Protein AF-A0A2V7HQK5-F1 (afdb_monomer_lite)

pLDDT: mean 89.51, std 10.58, range [41.53, 98.25]

Sequence (140 aa):
MDLPNSCFTYSEAGRALLGTRPVTTPMTPALYTPPPGARKIFVRKKRSRLVLTARRLHLFHSMHDNVHGFDLHYEVDLDSGTIVAADSITSRLPYQGICTEPQRKVAAMIGQPADASLRKRTQTLLGGEAGCAQLYDLTV

Radius of gyration: 16.57 Å; chains: 1; bounding box: 40×28×53 Å

Foldseek 3Di:
DPCPCQFLCSFPVNVVCPPVDDKDFPDDVQLVDADVPHPDSKDKDKDWDWDDDPQKIKIWIWIDMPAWTKIKIWIARNVQQAIADIAMDTPGHRIPPRSVQQRVLRRVSGGPHNDPCSLVVLCCRARDNNHNSVVSVRVD

Secondary structure (DSSP, 8-state):
---TT-BGGGSHHHHHTTTTS--B----GGGGSPPTT-S-S---EEEEEEEEETTEEEEEEEEE-SS-EEEEEEEEETTTTEEEEEEEEEEE-TTBTTTHHHHGGGGGGTT-B-STTHHHHHHHHHHSTTSBHHHHHHH-

Structure (mmCIF, N/CA/C/O backbone):
data_AF-A0A2V7HQK5-F1
#
_entry.id   AF-A0A2V7HQK5-F1
#
loop_
_atom_site.group_PDB
_atom_site.id
_atom_site.type_symbol
_atom_site.label_atom_id
_atom_site.label_alt_id
_atom_site.label_comp_id
_atom_site.label_asym_id
_atom_site.label_entity_id
_atom_site.label_seq_id
_atom_site.pdbx_PDB_ins_code
_atom_site.Cartn_x
_atom_site.Cartn_y
_atom_site.Cartn_z
_atom_site.occupancy
_atom_site.B_iso_or_equiv
_atom_site.auth_seq_id
_atom_site.auth_comp_id
_atom_site.auth_asym_id
_atom_site.auth_atom_id
_atom_site.pdbx_PDB_model_num
ATOM 1 N N . MET A 1 1 ? -6.145 15.009 -6.646 1.00 44.69 1 MET A N 1
ATOM 2 C CA . MET A 1 1 ? -4.780 14.716 -6.166 1.00 44.69 1 MET A CA 1
ATOM 3 C C . MET A 1 1 ? -3.946 14.445 -7.397 1.00 44.69 1 MET A C 1
ATOM 5 O O . MET A 1 1 ? -4.128 13.392 -7.994 1.00 44.69 1 MET A O 1
ATOM 9 N N . ASP A 1 2 ? -3.101 15.391 -7.798 1.00 41.53 2 ASP A N 1
ATOM 10 C CA . ASP A 1 2 ? -1.944 15.039 -8.616 1.00 41.53 2 ASP A CA 1
ATOM 11 C C . ASP A 1 2 ? -1.014 14.226 -7.721 1.00 41.53 2 ASP A C 1
ATOM 13 O O . ASP A 1 2 ? -0.718 14.638 -6.600 1.00 41.53 2 ASP A O 1
ATOM 17 N N . LEU A 1 3 ? -0.621 13.041 -8.173 1.00 43.59 3 LEU A N 1
ATOM 18 C CA . LEU A 1 3 ? 0.391 12.232 -7.505 1.00 43.59 3 LEU A CA 1
ATOM 19 C C . LEU A 1 3 ? 1.706 12.416 -8.281 1.00 43.59 3 LEU A C 1
ATOM 21 O O . LEU A 1 3 ? 2.029 11.562 -9.118 1.00 43.59 3 LEU A O 1
ATOM 25 N N . PRO A 1 4 ? 2.456 13.520 -8.080 1.00 44.72 4 PRO A N 1
ATOM 26 C CA . PRO A 1 4 ? 3.791 13.631 -8.649 1.00 44.72 4 PRO A CA 1
ATOM 27 C C . PRO A 1 4 ? 4.621 12.474 -8.087 1.00 44.72 4 PRO A C 1
ATOM 29 O O . PRO A 1 4 ? 4.651 12.255 -6.880 1.00 44.72 4 PRO A O 1
ATOM 32 N N . ASN A 1 5 ? 5.220 11.673 -8.970 1.00 53.47 5 ASN A N 1
ATOM 33 C CA . ASN A 1 5 ? 5.923 10.437 -8.609 1.00 53.47 5 ASN A CA 1
ATOM 34 C C . ASN A 1 5 ? 5.073 9.464 -7.767 1.00 53.47 5 ASN A C 1
ATOM 36 O O . ASN A 1 5 ? 5.539 8.925 -6.770 1.00 53.47 5 ASN A O 1
ATOM 40 N N . SER A 1 6 ? 3.827 9.211 -8.192 1.00 63.91 6 SER A N 1
ATOM 41 C CA . SER A 1 6 ? 2.875 8.304 -7.520 1.00 63.91 6 SER A CA 1
ATOM 42 C C . SER A 1 6 ? 3.445 6.942 -7.095 1.00 63.91 6 SER A C 1
ATOM 44 O O . SER A 1 6 ? 2.963 6.328 -6.148 1.00 63.91 6 SER A O 1
ATOM 46 N N . CYS A 1 7 ? 4.471 6.439 -7.776 1.00 80.88 7 CYS A N 1
ATOM 47 C CA . CYS A 1 7 ? 5.141 5.200 -7.414 1.00 80.88 7 CYS A CA 1
ATOM 48 C C . CYS A 1 7 ? 6.505 5.486 -6.781 1.00 80.88 7 CYS A C 1
ATOM 50 O O . CYS A 1 7 ? 7.294 6.235 -7.356 1.00 80.88 7 CYS A O 1
ATOM 52 N N . PHE A 1 8 ? 6.820 4.795 -5.678 1.00 89.12 8 PHE A N 1
ATOM 53 C CA . PHE A 1 8 ? 8.130 4.838 -5.019 1.00 89.12 8 PHE A CA 1
ATOM 54 C C . PHE A 1 8 ? 9.303 4.741 -5.998 1.00 89.12 8 PHE A C 1
ATOM 56 O O . PHE A 1 8 ? 10.261 5.488 -5.880 1.00 89.12 8 PHE A O 1
ATOM 63 N N . THR A 1 9 ? 9.227 3.866 -7.005 1.00 88.44 9 THR A N 1
ATOM 64 C CA . THR A 1 9 ? 10.309 3.691 -7.986 1.00 88.44 9 THR A CA 1
ATOM 65 C C . THR A 1 9 ? 10.668 4.979 -8.731 1.00 88.44 9 THR A C 1
ATOM 67 O O . THR A 1 9 ? 11.795 5.125 -9.194 1.00 88.44 9 THR A O 1
ATOM 70 N N . TYR A 1 10 ? 9.730 5.916 -8.857 1.00 86.88 10 TYR A N 1
ATOM 71 C CA . TYR A 1 10 ? 9.947 7.178 -9.556 1.00 86.88 10 TYR A CA 1
ATOM 72 C C . TYR A 1 10 ? 10.448 8.299 -8.644 1.00 86.88 10 TYR A C 1
ATOM 74 O O . TYR A 1 10 ? 10.858 9.330 -9.178 1.00 86.88 10 TYR A O 1
ATOM 82 N N . SER A 1 11 ? 10.455 8.102 -7.319 1.00 87.88 11 SER A N 1
ATOM 83 C CA . SER A 1 11 ? 11.065 9.037 -6.372 1.00 87.88 11 SER A CA 1
ATOM 84 C C . SER A 1 11 ? 12.590 9.017 -6.481 1.00 87.88 11 SER A C 1
ATOM 86 O O . SER A 1 11 ? 13.175 8.085 -7.034 1.00 87.88 11 SER A O 1
ATOM 88 N N . GLU A 1 12 ? 13.249 10.041 -5.942 1.00 88.75 12 GLU A N 1
ATOM 89 C CA . GLU A 1 12 ? 14.713 10.088 -5.879 1.00 88.75 12 GLU A CA 1
ATOM 90 C C . GLU A 1 12 ? 15.277 8.876 -5.127 1.00 88.75 12 GLU A C 1
ATOM 92 O O . GLU A 1 12 ? 16.152 8.184 -5.646 1.00 88.75 12 GLU A O 1
ATOM 97 N N . ALA A 1 13 ? 14.695 8.546 -3.969 1.00 89.69 13 ALA A N 1
ATOM 98 C CA . ALA A 1 13 ? 15.083 7.382 -3.180 1.00 89.69 13 ALA A CA 1
ATOM 99 C C . ALA A 1 13 ? 14.918 6.069 -3.960 1.00 89.69 13 ALA A C 1
ATOM 101 O O . ALA A 1 13 ? 15.820 5.237 -3.948 1.00 89.69 13 ALA A O 1
ATOM 102 N N . GLY A 1 14 ? 13.801 5.882 -4.673 1.00 90.50 14 GLY A N 1
ATOM 103 C CA . GLY A 1 14 ? 13.586 4.689 -5.493 1.00 90.50 14 GLY A CA 1
ATOM 104 C C . GLY A 1 14 ? 14.554 4.601 -6.674 1.00 90.50 14 GLY A C 1
ATOM 105 O O . GLY A 1 14 ? 15.089 3.527 -6.951 1.00 90.50 14 GLY A O 1
ATOM 106 N N . ARG A 1 15 ? 14.831 5.730 -7.339 1.00 89.25 15 ARG A N 1
ATOM 107 C CA . ARG A 1 15 ? 15.793 5.810 -8.449 1.00 89.25 15 ARG A CA 1
ATOM 108 C C . ARG A 1 15 ? 17.222 5.543 -7.998 1.00 89.25 15 ARG A C 1
ATOM 110 O O . ARG A 1 15 ? 17.937 4.857 -8.716 1.00 89.25 15 ARG A O 1
ATOM 117 N N . ALA A 1 16 ? 17.623 6.014 -6.819 1.00 91.19 16 ALA A N 1
ATOM 118 C CA . ALA A 1 16 ? 18.954 5.765 -6.26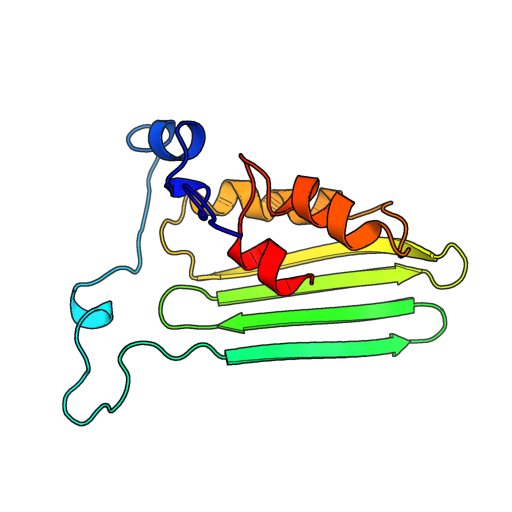2 1.00 91.19 16 ALA A CA 1
ATOM 119 C C . ALA A 1 16 ? 19.232 4.270 -6.016 1.00 91.19 16 ALA A C 1
ATOM 121 O O . ALA A 1 16 ? 20.385 3.855 -5.938 1.00 91.19 16 ALA A O 1
ATOM 122 N N . LEU A 1 17 ? 18.186 3.438 -5.927 1.00 91.50 17 LEU A N 1
ATOM 123 C CA . LEU A 1 17 ? 18.339 1.987 -5.830 1.00 91.50 17 LEU A CA 1
ATOM 124 C C . LEU A 1 17 ? 18.656 1.328 -7.180 1.00 91.50 17 LEU A C 1
ATOM 126 O O . LEU A 1 17 ? 19.155 0.200 -7.193 1.00 91.50 17 LEU A O 1
ATOM 130 N N . LEU A 1 18 ? 18.407 2.001 -8.308 1.00 88.31 18 LEU A N 1
ATOM 131 C CA . LEU A 1 18 ? 18.775 1.487 -9.627 1.00 88.31 18 LEU A CA 1
ATOM 132 C C . LEU A 1 18 ? 20.301 1.367 -9.724 1.00 88.31 18 LEU A C 1
ATOM 134 O O . LEU A 1 18 ? 21.035 2.290 -9.392 1.00 88.31 18 LEU A O 1
ATOM 138 N N . GLY A 1 19 ? 20.781 0.204 -10.164 1.00 85.38 19 GLY A N 1
ATOM 139 C CA . GLY A 1 19 ? 22.215 -0.077 -10.295 1.00 85.38 19 GLY A CA 1
ATOM 140 C C . GLY A 1 19 ? 22.924 -0.498 -9.002 1.00 85.38 19 GLY A C 1
ATOM 141 O O . GLY A 1 19 ? 24.053 -0.968 -9.080 1.00 85.38 19 GLY A O 1
ATOM 142 N N . THR A 1 20 ? 22.276 -0.416 -7.832 1.00 92.81 20 THR A N 1
ATOM 143 C CA . THR A 1 20 ? 22.858 -0.886 -6.551 1.00 92.81 20 THR A CA 1
ATOM 144 C C . THR A 1 20 ? 22.469 -2.322 -6.195 1.00 92.81 20 THR A C 1
ATOM 146 O O . THR A 1 20 ? 23.033 -2.915 -5.278 1.00 92.81 20 THR A O 1
ATOM 149 N N . ARG A 1 21 ? 21.486 -2.891 -6.900 1.00 92.12 21 ARG A N 1
ATOM 150 C CA . ARG A 1 21 ? 20.935 -4.227 -6.649 1.00 92.12 21 ARG A CA 1
ATOM 151 C C . ARG A 1 21 ? 20.302 -4.810 -7.914 1.00 92.12 21 ARG A C 1
ATOM 153 O O . ARG A 1 21 ? 19.939 -4.045 -8.812 1.00 92.12 21 ARG A O 1
ATOM 160 N N . PRO A 1 22 ? 20.095 -6.137 -7.978 1.00 93.00 22 PRO A N 1
ATOM 161 C CA . PRO A 1 22 ? 19.290 -6.739 -9.029 1.00 93.00 22 PRO A CA 1
ATOM 162 C C . PRO A 1 22 ? 17.862 -6.189 -9.012 1.00 93.00 22 PRO A C 1
ATOM 164 O O . PRO A 1 22 ? 17.206 -6.158 -7.968 1.00 93.00 22 PRO A O 1
ATOM 167 N N . VAL A 1 23 ? 17.385 -5.784 -10.186 1.00 92.25 23 VAL A N 1
ATOM 168 C CA . VAL A 1 23 ? 16.003 -5.366 -10.414 1.00 92.25 23 VAL A CA 1
ATOM 169 C C . VAL A 1 23 ? 15.464 -6.189 -11.567 1.00 92.25 23 VAL A C 1
ATOM 171 O O . VAL A 1 23 ? 16.029 -6.166 -12.658 1.00 92.25 23 VAL A O 1
ATOM 174 N N . THR A 1 24 ? 14.379 -6.920 -11.331 1.00 91.12 24 THR A N 1
ATOM 175 C CA . THR A 1 24 ? 13.671 -7.632 -12.398 1.00 91.12 24 THR A CA 1
ATOM 176 C C . THR A 1 24 ? 12.331 -6.969 -12.650 1.00 91.12 24 THR A C 1
ATOM 178 O O . THR A 1 24 ? 11.706 -6.399 -11.753 1.00 91.12 24 THR A O 1
ATOM 181 N N . THR A 1 25 ? 11.902 -7.001 -13.904 1.00 88.81 25 THR A N 1
ATOM 182 C CA . THR A 1 25 ? 10.667 -6.358 -14.326 1.00 88.81 25 THR A CA 1
ATOM 183 C C . THR A 1 25 ? 9.874 -7.311 -15.214 1.00 88.81 25 THR A C 1
ATOM 185 O O . THR A 1 25 ? 10.447 -7.885 -16.141 1.00 88.81 25 THR A O 1
ATOM 188 N N . PRO A 1 26 ? 8.567 -7.509 -14.958 1.00 82.94 26 PRO A N 1
ATOM 189 C CA . PRO A 1 26 ? 7.693 -8.211 -15.890 1.00 82.94 26 PRO A CA 1
ATOM 190 C C . PRO A 1 26 ? 7.318 -7.321 -17.086 1.00 82.94 26 PRO A C 1
ATOM 192 O O . PRO A 1 26 ? 6.571 -7.758 -17.961 1.00 82.94 26 PRO A O 1
ATOM 195 N N . MET A 1 27 ? 7.785 -6.064 -17.113 1.00 83.12 27 MET A N 1
ATOM 196 C CA . MET A 1 27 ? 7.429 -5.097 -18.139 1.00 83.12 27 MET A CA 1
ATOM 197 C C . MET A 1 27 ? 8.011 -5.513 -19.488 1.00 83.12 27 MET A C 1
ATOM 199 O O . MET A 1 27 ? 9.223 -5.545 -19.682 1.00 83.12 27 MET A O 1
ATOM 203 N N . THR A 1 28 ? 7.126 -5.809 -20.435 1.00 84.56 28 THR A N 1
ATOM 204 C CA . THR A 1 28 ? 7.471 -6.135 -21.823 1.00 84.56 28 THR A CA 1
ATOM 205 C C . THR A 1 28 ? 6.723 -5.198 -22.773 1.00 84.56 28 THR A C 1
ATOM 207 O O . THR A 1 28 ? 5.667 -4.680 -22.399 1.00 84.56 28 THR A O 1
ATOM 210 N N . PRO A 1 29 ? 7.197 -4.990 -24.018 1.00 81.12 29 PRO A N 1
ATOM 211 C CA . PRO A 1 29 ? 6.476 -4.181 -25.008 1.00 81.12 29 PRO A CA 1
ATOM 212 C C . PRO A 1 29 ? 5.022 -4.632 -25.232 1.00 81.12 29 PRO A C 1
ATOM 214 O O . PRO A 1 29 ? 4.136 -3.811 -25.475 1.00 81.12 29 PRO A O 1
ATOM 217 N N . ALA A 1 30 ? 4.756 -5.932 -25.073 1.00 79.81 30 ALA A N 1
ATOM 218 C CA . ALA A 1 30 ? 3.419 -6.506 -25.170 1.00 79.81 30 ALA A CA 1
ATOM 219 C C . ALA A 1 30 ? 2.452 -5.990 -24.086 1.00 79.81 30 ALA A C 1
ATOM 221 O O . ALA A 1 30 ? 1.250 -5.979 -24.316 1.00 79.81 30 ALA A O 1
ATOM 222 N N . LEU A 1 31 ? 2.935 -5.502 -22.934 1.00 78.25 31 LEU A N 1
ATOM 223 C CA . LEU A 1 31 ? 2.070 -4.876 -21.920 1.00 78.25 31 LEU A CA 1
ATOM 224 C C . LEU A 1 31 ? 1.516 -3.513 -22.346 1.00 78.25 31 LEU A C 1
ATOM 226 O O . LEU A 1 31 ? 0.555 -3.034 -21.745 1.00 78.25 31 LEU A O 1
ATOM 230 N N . TYR A 1 32 ? 2.116 -2.897 -23.362 1.00 77.12 32 TYR A N 1
ATOM 231 C CA . TYR A 1 32 ? 1.726 -1.592 -23.894 1.00 77.12 32 TYR A CA 1
ATOM 232 C C . TYR A 1 32 ? 1.018 -1.694 -25.247 1.00 77.12 32 TYR A C 1
ATOM 234 O O . TYR A 1 32 ? 0.585 -0.683 -25.793 1.00 77.12 32 TYR A O 1
ATOM 242 N N . THR A 1 33 ? 0.882 -2.910 -25.778 1.00 80.06 33 THR A N 1
ATOM 243 C CA . THR A 1 33 ? 0.271 -3.175 -27.080 1.00 80.06 33 THR A CA 1
ATOM 244 C C . THR A 1 33 ? -0.955 -4.063 -26.877 1.00 80.06 33 THR A C 1
ATOM 246 O O . THR A 1 33 ? -0.844 -5.096 -26.218 1.00 80.06 33 THR A O 1
ATOM 249 N N . PRO A 1 34 ? -2.137 -3.711 -27.410 1.00 74.00 34 PRO A N 1
ATOM 250 C CA . PRO A 1 34 ? -3.301 -4.576 -27.284 1.00 74.00 34 PRO A CA 1
ATOM 251 C C . PRO A 1 34 ? -3.053 -5.876 -28.059 1.00 74.00 34 PRO A C 1
ATOM 253 O O . PRO A 1 34 ? -2.643 -5.812 -29.221 1.00 74.00 34 PRO A O 1
ATOM 256 N N . PRO A 1 35 ? -3.329 -7.054 -27.472 1.00 74.56 35 PRO A N 1
ATOM 257 C CA . PRO A 1 35 ? -3.373 -8.289 -28.243 1.00 74.56 35 PRO A CA 1
ATOM 258 C C . PRO A 1 35 ? -4.374 -8.168 -29.407 1.00 74.56 35 PRO A C 1
ATOM 260 O O . PRO A 1 35 ? -5.383 -7.468 -29.260 1.00 74.56 35 PRO A O 1
ATOM 263 N N . PRO A 1 36 ? -4.161 -8.850 -30.547 1.00 83.88 36 PRO A N 1
ATOM 264 C CA . PRO A 1 36 ? -5.127 -8.852 -31.644 1.00 83.88 36 PRO A CA 1
ATOM 265 C C . PRO A 1 36 ? -6.539 -9.214 -31.157 1.00 83.88 36 PRO A C 1
ATOM 267 O O . PRO A 1 36 ? -6.732 -10.205 -30.458 1.00 83.88 36 PRO A O 1
ATOM 270 N N . GLY A 1 37 ? -7.527 -8.380 -31.490 1.00 84.88 37 GLY A N 1
ATOM 271 C CA . GLY A 1 37 ? -8.921 -8.550 -31.057 1.00 84.88 37 GLY A CA 1
ATOM 272 C C . GLY A 1 37 ? -9.236 -8.067 -29.632 1.00 84.88 37 GLY A C 1
ATOM 273 O O . GLY A 1 37 ? -10.408 -8.031 -29.248 1.00 84.88 37 GLY A O 1
ATOM 274 N N . ALA A 1 38 ? -8.242 -7.644 -28.847 1.00 80.88 38 ALA A N 1
ATOM 275 C CA . ALA A 1 38 ? -8.477 -7.078 -27.525 1.00 80.88 38 ALA A CA 1
ATOM 276 C C . ALA A 1 38 ? -9.058 -5.660 -27.619 1.00 80.88 38 ALA A C 1
ATOM 278 O O . ALA A 1 38 ? -8.542 -4.793 -28.320 1.00 80.88 38 ALA A O 1
ATOM 279 N N . ARG A 1 39 ? -10.113 -5.393 -26.840 1.00 78.44 39 ARG A N 1
ATOM 280 C CA . ARG A 1 39 ? -10.716 -4.050 -26.728 1.00 78.44 39 ARG A CA 1
ATOM 281 C C . ARG A 1 39 ? -10.009 -3.141 -25.717 1.00 78.44 39 ARG A C 1
ATOM 283 O O . ARG A 1 39 ? -10.268 -1.943 -25.703 1.00 78.44 39 ARG A O 1
ATOM 290 N N . LYS A 1 40 ? -9.182 -3.701 -24.824 1.00 76.81 40 LYS A N 1
ATOM 291 C CA . LYS A 1 40 ? -8.482 -2.980 -23.748 1.00 76.81 40 LYS A CA 1
ATOM 292 C C . LYS A 1 40 ? -7.093 -3.579 -23.527 1.00 76.81 40 LYS A C 1
ATOM 294 O O . LYS A 1 40 ? -6.963 -4.797 -23.476 1.00 76.81 40 LYS A O 1
ATOM 299 N N . ILE A 1 41 ? -6.093 -2.714 -23.353 1.00 78.12 41 ILE A N 1
ATOM 300 C CA . ILE A 1 41 ? -4.697 -3.079 -23.031 1.00 78.12 41 ILE A CA 1
ATOM 301 C C . ILE A 1 41 ? -4.539 -3.323 -21.525 1.00 78.12 41 ILE A C 1
ATOM 303 O O . ILE A 1 41 ? -3.796 -4.196 -21.089 1.00 78.12 41 ILE A O 1
ATOM 307 N N . PHE A 1 42 ? -5.278 -2.553 -20.726 1.00 81.62 42 PHE A N 1
ATOM 308 C CA . PHE A 1 42 ? -5.193 -2.545 -19.275 1.00 81.62 42 PHE A CA 1
ATOM 309 C C . PHE A 1 42 ? -6.547 -2.909 -18.668 1.00 81.62 42 PHE A C 1
ATOM 311 O O . PHE A 1 42 ? -7.566 -2.271 -18.949 1.00 81.62 42 PHE A O 1
ATOM 318 N N . VAL A 1 43 ? -6.556 -3.933 -17.819 1.00 84.62 43 VAL A N 1
ATOM 319 C CA . VAL A 1 43 ? -7.722 -4.324 -17.027 1.00 84.62 43 VAL A CA 1
ATOM 320 C C . VAL A 1 43 ? -7.260 -4.504 -15.595 1.00 84.62 43 VAL A C 1
ATOM 322 O O . VAL A 1 43 ? -6.410 -5.344 -15.317 1.00 84.62 43 VAL A O 1
ATOM 325 N N . ARG A 1 44 ? -7.849 -3.723 -14.691 1.00 90.50 44 ARG A N 1
ATOM 326 C CA . ARG A 1 44 ? -7.618 -3.830 -13.256 1.00 90.50 44 ARG A CA 1
ATOM 327 C C . ARG A 1 44 ? -8.847 -4.401 -12.581 1.00 90.50 44 ARG A C 1
ATOM 329 O O . ARG A 1 44 ? -9.942 -3.855 -12.706 1.00 90.50 44 ARG A O 1
ATOM 336 N N . LYS A 1 45 ? -8.649 -5.478 -11.832 1.00 94.62 45 LYS A N 1
ATOM 337 C CA . LYS A 1 45 ? -9.657 -6.064 -10.959 1.00 94.62 45 LYS A CA 1
ATOM 338 C C . LYS A 1 45 ? -9.291 -5.744 -9.521 1.00 94.62 45 LYS A C 1
ATOM 340 O O . LYS A 1 45 ? -8.224 -6.139 -9.061 1.00 94.62 45 LYS A O 1
ATOM 345 N N . LYS A 1 46 ? -10.188 -5.050 -8.824 1.00 96.12 46 LYS A N 1
ATOM 346 C CA . LYS A 1 46 ? -10.120 -4.878 -7.374 1.00 96.12 46 LYS A CA 1
ATOM 347 C C . LYS A 1 46 ? -11.186 -5.733 -6.700 1.00 96.12 46 LYS A C 1
ATOM 349 O O . LYS A 1 46 ? -12.289 -5.870 -7.233 1.00 96.12 46 LYS A O 1
ATOM 354 N N . ARG A 1 47 ? -10.873 -6.296 -5.538 1.00 96.56 47 ARG A N 1
ATOM 355 C CA . ARG A 1 47 ? -11.840 -6.968 -4.668 1.00 96.56 47 ARG A CA 1
ATOM 356 C C . ARG A 1 47 ? -11.613 -6.500 -3.245 1.00 96.56 47 ARG A C 1
ATOM 358 O O . ARG A 1 47 ? -10.484 -6.511 -2.785 1.00 96.56 47 ARG A O 1
ATOM 365 N N . SER A 1 48 ? -12.694 -6.182 -2.556 1.00 96.44 48 SER A N 1
ATOM 366 C CA . SER A 1 48 ? -12.675 -5.930 -1.120 1.00 96.44 48 SER A CA 1
ATOM 367 C C . SER A 1 48 ? -13.620 -6.917 -0.453 1.00 96.44 48 SER A C 1
ATOM 369 O O . SER A 1 48 ? -14.672 -7.253 -1.005 1.00 96.44 48 SER A O 1
ATOM 371 N N . ARG A 1 49 ? -13.238 -7.424 0.713 1.00 97.00 49 ARG A N 1
ATOM 372 C CA . ARG A 1 49 ? -14.063 -8.302 1.533 1.00 97.00 49 ARG A CA 1
ATOM 373 C C . ARG A 1 49 ? -13.849 -7.946 2.991 1.00 97.00 49 ARG A C 1
ATOM 375 O O . ARG A 1 49 ? -12.717 -7.879 3.449 1.00 97.00 49 ARG A O 1
ATOM 382 N N . LEU A 1 50 ? -14.954 -7.782 3.700 1.00 96.88 50 LEU A N 1
ATOM 383 C CA . LEU A 1 50 ? -14.967 -7.664 5.146 1.00 96.88 50 LEU A CA 1
ATOM 384 C C . LEU A 1 50 ? -15.593 -8.937 5.712 1.00 96.88 50 LEU A C 1
ATOM 386 O O . LEU A 1 50 ? -16.600 -9.422 5.188 1.00 96.88 50 LEU A O 1
ATOM 390 N N . VAL A 1 51 ? -14.979 -9.498 6.746 1.00 98.06 51 VAL A N 1
ATOM 391 C CA . VAL A 1 51 ? -15.500 -10.660 7.470 1.00 98.06 51 VAL A CA 1
ATOM 392 C C . VAL A 1 51 ? -15.437 -10.360 8.954 1.00 98.06 51 VAL A C 1
ATOM 394 O O . VAL A 1 51 ? -14.374 -10.060 9.485 1.00 98.06 51 VAL A O 1
ATOM 397 N N . LEU A 1 52 ? -16.583 -10.443 9.619 1.00 97.69 52 LEU A N 1
ATOM 398 C CA . LEU A 1 52 ? -16.657 -10.371 11.069 1.00 97.69 52 LEU A CA 1
ATOM 399 C C . LEU A 1 52 ? -16.531 -11.784 11.642 1.00 97.69 52 LEU A C 1
ATOM 401 O O . LEU A 1 52 ? -17.369 -12.637 11.351 1.00 97.69 52 LEU A O 1
ATOM 405 N N . THR A 1 53 ? -15.518 -12.009 12.476 1.00 96.12 53 THR A N 1
ATOM 406 C CA . THR A 1 53 ? -15.316 -13.267 13.202 1.00 96.12 53 THR A CA 1
ATOM 407 C C . THR A 1 53 ? -15.174 -12.953 14.688 1.00 96.12 53 THR A C 1
ATOM 409 O O . THR A 1 53 ? -14.160 -12.413 15.127 1.00 96.12 53 THR A O 1
ATOM 412 N N . ALA A 1 54 ? -16.197 -13.274 15.483 1.00 94.00 54 ALA A N 1
ATOM 413 C CA . ALA A 1 54 ? -16.268 -12.899 16.899 1.00 94.00 54 ALA A CA 1
ATOM 414 C C . ALA A 1 54 ? -16.023 -11.385 17.116 1.00 94.00 54 ALA A C 1
ATOM 416 O O . ALA A 1 54 ? -16.825 -10.569 16.667 1.00 94.00 54 ALA A O 1
ATOM 417 N N . ARG A 1 55 ? -14.932 -11.005 17.799 1.00 94.44 55 ARG A N 1
ATOM 418 C CA . ARG A 1 55 ? -14.54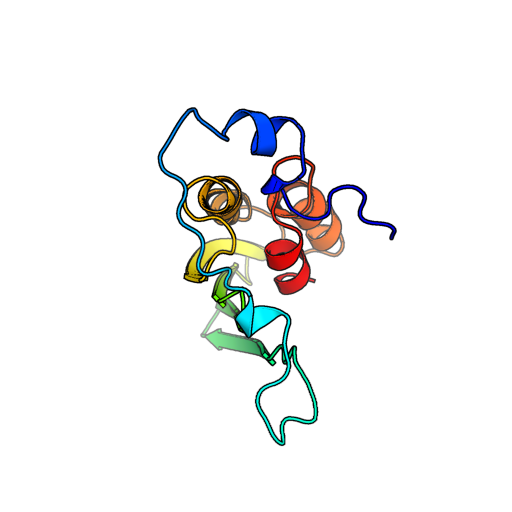2 -9.604 18.072 1.00 94.44 55 ARG A CA 1
ATOM 419 C C . ARG A 1 55 ? -13.465 -9.072 17.114 1.00 94.44 55 ARG A C 1
ATOM 421 O O . ARG A 1 55 ? -12.881 -8.024 17.373 1.00 94.44 55 ARG A O 1
ATOM 428 N N . ARG A 1 56 ? -13.203 -9.772 16.005 1.00 97.56 56 ARG A N 1
ATOM 429 C CA . ARG A 1 56 ? -12.256 -9.355 14.962 1.00 97.56 56 ARG A CA 1
ATOM 430 C C . ARG A 1 56 ? -12.988 -9.021 13.672 1.00 97.56 56 ARG A C 1
ATOM 432 O O . ARG A 1 56 ? -13.791 -9.816 13.180 1.00 97.56 56 ARG A O 1
ATOM 439 N N . LEU A 1 57 ? -12.678 -7.865 13.099 1.00 97.94 57 LEU A N 1
ATOM 440 C CA . LEU A 1 57 ? -13.050 -7.532 11.730 1.00 97.94 57 LEU A CA 1
ATOM 441 C C . LEU A 1 57 ? -11.840 -7.769 10.828 1.00 97.94 57 LEU A C 1
ATOM 443 O O . LEU A 1 57 ? -10.841 -7.067 10.942 1.00 97.94 57 LEU A O 1
ATOM 447 N N . HIS A 1 58 ? -11.942 -8.741 9.930 1.00 97.94 58 HIS A N 1
ATOM 448 C CA . HIS A 1 58 ? -10.927 -9.046 8.928 1.00 97.94 58 HIS A CA 1
ATOM 449 C C . HIS A 1 58 ? -11.229 -8.269 7.650 1.00 97.94 58 HIS A C 1
ATOM 451 O O . HIS A 1 58 ? -12.340 -8.351 7.113 1.00 97.94 58 HIS A O 1
ATOM 457 N N . LEU A 1 59 ? -10.241 -7.535 7.151 1.00 97.25 59 LEU A N 1
ATOM 458 C CA . LEU A 1 59 ? -10.319 -6.752 5.929 1.00 97.25 59 LEU A CA 1
ATOM 459 C C . LEU A 1 59 ? -9.349 -7.344 4.920 1.00 97.25 59 LEU A C 1
ATOM 461 O O . LEU A 1 59 ? -8.145 -7.390 5.145 1.00 97.25 59 LEU A O 1
ATOM 465 N N . PHE A 1 60 ? -9.891 -7.806 3.802 1.00 97.38 60 PHE A N 1
ATOM 466 C CA . PHE A 1 60 ? -9.122 -8.294 2.672 1.00 97.38 60 PHE A CA 1
ATOM 467 C C . PHE A 1 60 ? -9.359 -7.388 1.474 1.00 97.38 60 PHE A C 1
ATOM 469 O O . PHE A 1 60 ? -10.502 -7.173 1.062 1.00 97.38 60 PHE A O 1
ATOM 476 N N . HIS A 1 61 ? -8.276 -6.929 0.869 1.00 97.31 61 HIS A N 1
ATOM 477 C CA . HIS A 1 61 ? -8.286 -6.139 -0.347 1.00 97.31 61 HIS A CA 1
ATOM 478 C C . HIS A 1 61 ? -7.326 -6.763 -1.345 1.00 97.31 61 HIS A C 1
ATOM 480 O O . HIS A 1 61 ? -6.203 -7.103 -0.997 1.00 97.31 61 HIS A O 1
ATOM 486 N N . SER A 1 62 ? -7.734 -6.892 -2.600 1.00 97.19 62 SER A N 1
ATOM 487 C CA . SER A 1 62 ? -6.822 -7.284 -3.663 1.00 97.19 62 SER A CA 1
ATOM 488 C C . SER A 1 62 ? -6.943 -6.398 -4.878 1.00 97.19 62 SER A C 1
ATOM 490 O O . SER A 1 62 ? -8.019 -5.884 -5.193 1.00 97.19 62 SER A O 1
ATOM 492 N N . MET A 1 63 ? -5.822 -6.219 -5.567 1.00 96.06 63 MET A N 1
ATOM 493 C CA . MET A 1 63 ? -5.749 -5.548 -6.853 1.00 96.06 63 MET A CA 1
ATOM 494 C C . MET A 1 63 ? -4.818 -6.310 -7.776 1.00 96.06 63 MET A C 1
ATOM 496 O O . MET A 1 63 ? -3.640 -6.501 -7.488 1.00 96.06 63 MET A O 1
ATOM 500 N N . HIS A 1 64 ? -5.371 -6.725 -8.908 1.00 94.81 64 HIS A N 1
ATOM 501 C CA . HIS A 1 64 ? -4.649 -7.450 -9.937 1.00 94.81 64 HIS A CA 1
ATOM 502 C C . HIS A 1 64 ? -4.884 -6.764 -11.276 1.00 94.81 64 HIS A C 1
ATOM 504 O O . HIS A 1 64 ? -6.028 -6.588 -11.702 1.00 94.81 64 HIS A O 1
ATOM 510 N N . ASP A 1 65 ? -3.801 -6.378 -11.936 1.00 90.81 65 ASP A N 1
ATOM 511 C CA . ASP A 1 65 ? -3.802 -5.928 -13.325 1.00 90.81 65 ASP A CA 1
ATOM 512 C C . ASP A 1 65 ? -2.711 -6.667 -14.114 1.00 90.81 65 ASP A C 1
ATOM 514 O O . ASP A 1 65 ? -2.320 -7.769 -13.744 1.00 90.81 65 ASP A O 1
ATOM 518 N N . ASN A 1 66 ? -2.267 -6.159 -15.254 1.00 86.62 66 ASN A N 1
ATOM 519 C CA . ASN A 1 66 ? -1.213 -6.775 -16.063 1.00 86.62 66 ASN A CA 1
ATOM 520 C C . ASN A 1 66 ? 0.208 -6.546 -15.498 1.00 86.62 66 ASN A C 1
ATOM 522 O O . ASN A 1 66 ? 1.133 -7.245 -15.902 1.00 86.62 66 ASN A O 1
ATOM 526 N N . VAL A 1 67 ? 0.370 -5.633 -14.538 1.00 88.94 67 VAL A N 1
ATOM 527 C CA . VAL A 1 67 ? 1.648 -5.197 -13.952 1.00 88.94 67 VAL A CA 1
ATOM 528 C C . VAL A 1 67 ? 1.721 -5.473 -12.442 1.00 88.94 67 VAL A C 1
ATOM 530 O O . VAL A 1 67 ? 2.781 -5.798 -11.911 1.00 88.94 67 VAL A O 1
ATOM 533 N N . HIS A 1 68 ? 0.591 -5.369 -11.752 1.00 92.50 68 HIS A N 1
ATOM 534 C CA . HIS A 1 68 ? 0.458 -5.435 -10.305 1.00 92.50 68 HIS A CA 1
ATOM 535 C C . HIS A 1 68 ? -0.357 -6.653 -9.882 1.00 92.50 68 HIS A C 1
ATOM 537 O O . HIS A 1 68 ? -1.343 -7.028 -10.524 1.00 92.50 68 HIS A O 1
ATOM 543 N N . GLY A 1 69 ? 0.038 -7.247 -8.764 1.00 94.69 69 GLY A N 1
ATOM 544 C CA . GLY A 1 69 ? -0.714 -8.293 -8.089 1.00 94.69 69 GLY A CA 1
ATOM 545 C C . GLY A 1 69 ? -0.515 -8.147 -6.594 1.00 94.69 69 GLY A C 1
ATOM 546 O O . GLY A 1 69 ? 0.520 -8.559 -6.074 1.00 94.69 69 GLY A O 1
ATOM 547 N N . PHE A 1 70 ? -1.490 -7.538 -5.934 1.00 95.44 70 PHE A N 1
ATOM 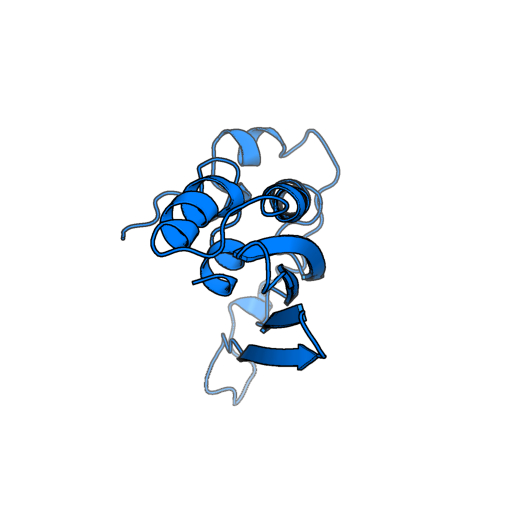548 C CA . PHE A 1 70 ? -1.472 -7.228 -4.513 1.00 95.44 70 PHE A CA 1
ATOM 549 C C . PHE A 1 70 ? -2.641 -7.908 -3.826 1.00 95.44 70 PHE A C 1
ATOM 551 O O . PHE A 1 70 ? -3.781 -7.741 -4.261 1.00 95.44 70 PHE A O 1
ATOM 558 N N . ASP A 1 71 ? -2.349 -8.581 -2.726 1.00 96.56 71 ASP A N 1
ATOM 559 C CA . ASP A 1 71 ? -3.319 -8.993 -1.728 1.00 96.56 71 ASP A CA 1
ATOM 560 C C . ASP A 1 71 ? -2.893 -8.353 -0.402 1.00 96.56 71 ASP A C 1
ATOM 562 O O . ASP A 1 71 ? -1.741 -8.469 0.009 1.00 96.56 71 ASP A O 1
ATOM 566 N N . LEU A 1 72 ? -3.800 -7.628 0.233 1.00 96.50 72 LEU A N 1
ATOM 567 C CA . LEU A 1 72 ? -3.603 -6.917 1.486 1.00 96.50 72 LEU A CA 1
ATOM 568 C C . LEU A 1 72 ? -4.623 -7.441 2.485 1.00 96.50 72 LEU A C 1
ATOM 570 O O . LEU A 1 72 ? -5.824 -7.463 2.203 1.00 96.50 72 LEU A O 1
ATOM 574 N N . HIS A 1 73 ? -4.139 -7.824 3.656 1.00 96.88 73 HIS A N 1
ATOM 575 C CA . HIS A 1 73 ? -4.968 -8.259 4.758 1.00 96.88 73 HIS A CA 1
ATOM 576 C C . HIS A 1 73 ? -4.637 -7.441 6.001 1.00 96.88 73 HIS A C 1
ATOM 578 O O . HIS A 1 73 ? -3.472 -7.190 6.299 1.00 96.88 73 HIS A O 1
ATOM 584 N N . TYR A 1 74 ? -5.660 -6.988 6.718 1.00 97.12 74 TYR A N 1
ATOM 585 C CA . TYR A 1 74 ? -5.483 -6.424 8.048 1.00 97.12 74 TYR A CA 1
ATOM 586 C C . TYR A 1 74 ? -6.707 -6.682 8.917 1.00 97.12 74 TYR A C 1
ATOM 588 O O . TYR A 1 74 ? -7.825 -6.844 8.429 1.00 97.12 74 TYR A O 1
ATOM 596 N N . GLU A 1 75 ? -6.481 -6.733 10.222 1.00 98.00 75 GLU A N 1
ATOM 597 C CA . GLU A 1 75 ? -7.496 -7.074 11.211 1.00 98.00 75 GLU A CA 1
ATOM 598 C C . GLU A 1 75 ? -7.684 -5.931 12.192 1.00 98.00 75 GLU A C 1
ATOM 600 O O . GLU A 1 75 ? -6.706 -5.391 12.710 1.00 98.00 75 GLU A O 1
ATOM 605 N N . VAL A 1 76 ? -8.940 -5.600 12.481 1.00 98.12 76 VAL A N 1
ATOM 606 C CA . VAL A 1 76 ? -9.314 -4.645 13.522 1.00 98.12 76 VAL A CA 1
ATOM 607 C C . VAL A 1 76 ? -9.871 -5.402 14.718 1.00 98.12 76 VAL A C 1
ATOM 609 O O . VAL A 1 76 ? -10.815 -6.188 14.599 1.00 98.12 76 VAL A O 1
ATOM 612 N N . ASP A 1 77 ? -9.294 -5.133 15.880 1.00 98.00 77 ASP A N 1
ATOM 613 C CA . ASP A 1 77 ? -9.880 -5.472 17.161 1.00 98.00 77 ASP A CA 1
ATOM 614 C C . ASP A 1 77 ? -11.067 -4.561 17.454 1.00 98.00 77 ASP A C 1
ATOM 616 O O . ASP A 1 77 ? -10.907 -3.344 17.523 1.00 98.00 77 ASP A O 1
ATOM 620 N N . LEU A 1 78 ? -12.255 -5.129 17.642 1.00 97.12 78 LEU A N 1
ATOM 621 C CA . LEU A 1 78 ? -13.455 -4.321 17.854 1.00 97.12 78 LEU A CA 1
ATOM 622 C C . LEU A 1 78 ? -13.594 -3.788 19.282 1.00 97.12 78 LEU A C 1
ATOM 624 O O . LEU A 1 78 ? -14.351 -2.844 19.486 1.00 97.12 78 LEU A O 1
ATOM 628 N N . ASP A 1 79 ? -12.878 -4.362 20.250 1.00 96.62 79 ASP A N 1
ATOM 629 C CA . ASP A 1 79 ? -12.902 -3.892 21.637 1.00 96.62 79 ASP A CA 1
ATOM 630 C C . ASP A 1 79 ? -12.066 -2.618 21.810 1.00 96.62 79 ASP A C 1
ATOM 632 O O . ASP A 1 79 ? -12.533 -1.629 22.371 1.00 96.62 79 ASP A O 1
ATOM 636 N N . SER A 1 80 ? -10.840 -2.617 21.285 1.00 97.12 80 SER A N 1
ATOM 637 C CA . SER A 1 80 ? -9.933 -1.463 21.326 1.00 97.12 80 SER A CA 1
ATOM 638 C C . SER A 1 80 ? -10.065 -0.526 20.125 1.00 97.12 80 SER A C 1
ATOM 640 O O . SER A 1 80 ? -9.548 0.590 20.160 1.00 97.12 80 SER A O 1
ATOM 642 N N . GLY A 1 81 ? -10.723 -0.964 19.048 1.00 97.38 81 GLY A N 1
ATOM 643 C CA . GLY A 1 81 ? -10.809 -0.213 17.797 1.00 97.38 81 GLY A CA 1
ATOM 644 C C . GLY A 1 81 ? -9.447 -0.028 17.129 1.00 97.38 81 GLY A C 1
ATOM 645 O O . GLY A 1 81 ? -9.199 1.023 16.542 1.00 97.38 81 GLY A O 1
ATOM 646 N N . THR A 1 82 ? -8.538 -0.999 17.243 1.00 98.25 82 THR A N 1
ATOM 647 C CA . THR A 1 82 ? -7.155 -0.889 16.745 1.00 98.25 82 THR A CA 1
ATOM 648 C C . THR A 1 82 ? -6.831 -1.969 15.725 1.00 98.25 82 THR A C 1
ATOM 650 O O . THR A 1 82 ? -7.370 -3.073 15.774 1.00 98.25 82 THR A O 1
ATOM 653 N N . ILE A 1 83 ? -5.940 -1.660 14.784 1.00 98.19 83 ILE A N 1
ATOM 654 C CA . ILE A 1 83 ? -5.410 -2.659 13.857 1.00 98.19 83 ILE A CA 1
ATOM 655 C C . ILE A 1 83 ? -4.418 -3.549 14.609 1.00 98.19 83 ILE A C 1
ATOM 657 O O . ILE A 1 83 ? -3.434 -3.053 15.152 1.00 98.19 83 ILE A O 1
ATOM 661 N N . VAL A 1 84 ? -4.644 -4.860 14.621 1.00 98.12 84 VAL A N 1
ATOM 662 C CA . VAL A 1 84 ? -3.825 -5.826 15.383 1.00 98.12 84 VAL A CA 1
ATOM 663 C C . VAL A 1 84 ? -2.969 -6.734 14.511 1.00 98.12 84 VAL A C 1
ATOM 665 O O . VAL A 1 84 ? -1.981 -7.287 14.984 1.00 98.12 84 VAL A O 1
ATOM 668 N N . ALA A 1 85 ? -3.318 -6.857 13.235 1.00 97.88 85 ALA A N 1
ATOM 669 C CA . ALA A 1 85 ? -2.542 -7.576 12.240 1.00 97.88 85 ALA A CA 1
ATOM 670 C C . ALA A 1 85 ? -2.635 -6.827 10.914 1.00 97.88 85 ALA A C 1
ATOM 672 O O . ALA A 1 85 ? -3.677 -6.252 10.601 1.00 97.88 85 ALA A O 1
ATOM 673 N N . ALA A 1 86 ? -1.544 -6.815 10.156 1.00 97.44 86 ALA A N 1
ATOM 674 C CA . ALA A 1 86 ? -1.508 -6.272 8.809 1.00 97.44 86 ALA A CA 1
ATOM 675 C C . ALA A 1 86 ? -0.377 -6.940 8.024 1.00 97.44 86 ALA A C 1
ATOM 677 O O . ALA A 1 86 ? 0.782 -6.909 8.445 1.00 97.44 86 ALA A O 1
ATOM 678 N N . ASP A 1 87 ? -0.704 -7.513 6.875 1.00 95.62 87 ASP A N 1
ATOM 679 C CA . ASP A 1 87 ? 0.234 -8.188 5.991 1.00 95.62 87 ASP A CA 1
ATOM 680 C C . ASP A 1 87 ? -0.151 -7.986 4.523 1.00 95.62 87 ASP A C 1
ATOM 682 O O . ASP A 1 87 ? -1.278 -7.622 4.188 1.00 95.62 87 ASP A O 1
ATOM 686 N N . SER A 1 88 ? 0.814 -8.176 3.627 1.00 94.38 88 SER A N 1
ATOM 687 C CA . SER A 1 88 ? 0.532 -8.172 2.196 1.00 94.38 88 SER A CA 1
ATOM 688 C C . SER A 1 88 ? 1.321 -9.243 1.471 1.00 94.38 88 SER A C 1
ATOM 690 O O . SER A 1 88 ? 2.481 -9.520 1.788 1.00 94.38 88 SER A O 1
ATOM 692 N N . ILE A 1 89 ? 0.691 -9.802 0.447 1.00 94.25 89 ILE A N 1
ATOM 693 C CA . ILE A 1 89 ? 1.308 -10.695 -0.518 1.00 94.25 89 ILE A CA 1
ATOM 694 C C . ILE A 1 89 ? 1.369 -9.951 -1.845 1.00 94.25 89 ILE A C 1
ATOM 696 O O . ILE A 1 89 ? 0.373 -9.429 -2.349 1.00 94.25 89 ILE A O 1
ATOM 700 N N . THR A 1 90 ? 2.564 -9.909 -2.426 1.00 93.38 90 THR A N 1
ATOM 701 C CA . THR A 1 90 ? 2.794 -9.265 -3.721 1.00 93.38 90 THR A CA 1
ATOM 702 C C . THR A 1 90 ? 3.214 -10.315 -4.737 1.00 93.38 90 THR A C 1
ATOM 704 O O . THR A 1 90 ? 4.345 -10.788 -4.742 1.00 93.38 90 THR A O 1
ATOM 707 N N . SER A 1 91 ? 2.268 -10.730 -5.578 1.00 91.88 91 SER A N 1
ATOM 708 C CA . SER A 1 91 ? 2.507 -11.729 -6.626 1.00 91.88 91 SER A CA 1
ATOM 709 C C . SER A 1 91 ? 3.147 -11.119 -7.872 1.00 91.88 91 SER A C 1
ATOM 711 O O . SER A 1 91 ? 3.850 -11.816 -8.600 1.00 91.88 91 SER A O 1
ATOM 713 N N . ARG A 1 92 ? 2.922 -9.820 -8.125 1.00 92.12 92 ARG A N 1
ATOM 714 C CA . ARG A 1 92 ? 3.551 -9.071 -9.222 1.00 92.12 92 ARG A CA 1
ATOM 715 C C . ARG A 1 92 ? 3.867 -7.639 -8.815 1.00 92.12 92 ARG A C 1
ATOM 717 O O . ARG A 1 92 ? 3.005 -6.927 -8.298 1.00 92.12 92 ARG A O 1
ATOM 724 N N . LEU A 1 93 ? 5.095 -7.228 -9.116 1.00 93.12 93 LEU A N 1
ATOM 725 C CA . LEU A 1 93 ? 5.599 -5.869 -8.958 1.00 93.12 93 LEU A CA 1
ATOM 726 C C . LEU A 1 93 ? 6.214 -5.398 -10.286 1.00 93.12 93 LEU A C 1
ATOM 728 O O . LEU A 1 93 ? 6.953 -6.170 -10.899 1.00 93.12 93 LEU A O 1
ATOM 732 N N . PRO A 1 94 ? 5.993 -4.138 -10.713 1.00 91.12 94 PRO A N 1
ATOM 733 C CA . PRO A 1 94 ? 6.617 -3.616 -11.928 1.00 91.12 94 PRO A CA 1
ATOM 734 C C . PRO A 1 94 ? 8.152 -3.616 -11.877 1.00 91.12 94 PRO A C 1
ATOM 736 O O . PRO A 1 94 ? 8.790 -3.823 -12.905 1.00 91.12 94 PRO A O 1
ATOM 739 N N . TYR A 1 95 ? 8.749 -3.407 -10.700 1.00 92.56 95 TYR A N 1
ATOM 740 C CA . TYR A 1 95 ? 10.203 -3.410 -10.502 1.00 92.56 95 TYR A CA 1
ATOM 741 C C . TYR A 1 95 ? 10.556 -4.161 -9.212 1.00 92.56 95 TYR A C 1
ATOM 743 O O . TYR A 1 95 ? 10.715 -3.563 -8.142 1.00 92.56 95 TYR A O 1
ATOM 751 N N . GLN A 1 96 ? 10.644 -5.488 -9.290 1.00 92.31 96 GLN A N 1
ATOM 752 C CA . GLN A 1 96 ? 11.048 -6.335 -8.167 1.00 92.31 96 GLN A CA 1
ATOM 753 C C . GLN A 1 96 ? 12.436 -5.910 -7.662 1.00 92.31 96 GLN A C 1
ATOM 755 O O . GLN A 1 96 ? 13.325 -5.636 -8.462 1.00 92.31 96 GLN A O 1
ATOM 760 N N . GLY A 1 97 ? 12.625 -5.836 -6.342 1.00 91.56 97 GLY A N 1
ATOM 761 C CA . GLY A 1 97 ? 13.870 -5.357 -5.723 1.00 91.56 97 GLY A CA 1
ATOM 762 C C . GLY A 1 97 ? 13.862 -3.864 -5.368 1.00 91.56 97 GLY A C 1
ATOM 763 O O . GLY A 1 97 ? 14.541 -3.473 -4.419 1.00 91.56 97 GLY A O 1
ATOM 764 N N . ILE A 1 98 ? 13.036 -3.054 -6.048 1.00 93.62 98 ILE A N 1
ATOM 765 C CA . ILE A 1 98 ? 12.758 -1.651 -5.679 1.00 93.62 98 ILE A CA 1
ATOM 766 C C . ILE A 1 98 ? 11.355 -1.533 -5.089 1.00 93.62 98 ILE A C 1
ATOM 768 O O . ILE A 1 98 ? 11.187 -1.094 -3.956 1.00 93.62 98 ILE A O 1
ATOM 772 N N . CYS A 1 99 ? 10.331 -1.981 -5.822 1.00 92.50 99 CYS A N 1
ATOM 773 C CA . CYS A 1 99 ? 8.940 -1.927 -5.368 1.00 92.50 99 CYS A CA 1
ATOM 774 C C . CYS A 1 99 ? 8.672 -2.809 -4.138 1.00 92.50 99 CYS A C 1
ATOM 776 O O . CYS A 1 99 ? 7.604 -2.685 -3.543 1.00 92.50 99 CYS A O 1
ATOM 778 N N . THR A 1 100 ? 9.609 -3.687 -3.764 1.00 90.81 100 THR A N 1
ATOM 779 C CA . THR A 1 100 ? 9.550 -4.525 -2.559 1.00 90.81 100 THR A CA 1
ATOM 780 C C . THR A 1 100 ? 9.731 -3.706 -1.276 1.00 90.81 100 THR A C 1
ATOM 782 O O . THR A 1 100 ? 9.153 -4.060 -0.252 1.00 90.81 100 THR A O 1
ATOM 785 N N . GLU A 1 101 ? 10.490 -2.605 -1.325 1.00 91.50 101 GLU A N 1
ATOM 786 C CA . GLU A 1 101 ? 10.750 -1.733 -0.169 1.00 91.50 101 GLU A CA 1
ATOM 787 C C . GLU A 1 101 ? 9.461 -1.197 0.474 1.00 91.50 101 GLU A C 1
ATOM 789 O O . GLU A 1 101 ? 9.230 -1.456 1.659 1.00 9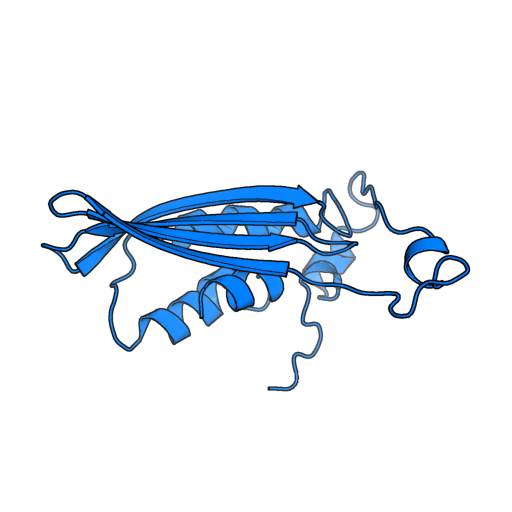1.50 101 GLU A O 1
ATOM 794 N N . PRO A 1 102 ? 8.554 -0.528 -0.269 1.00 91.81 102 PRO A N 1
ATOM 795 C CA . PRO A 1 102 ? 7.339 0.013 0.330 1.00 91.81 102 PRO A CA 1
ATOM 796 C C . PRO A 1 102 ? 6.359 -1.064 0.823 1.00 91.81 102 PRO A C 1
ATOM 798 O O . PRO A 1 102 ? 5.541 -0.758 1.684 1.00 91.81 102 PRO A O 1
ATOM 801 N N . GLN A 1 103 ? 6.435 -2.316 0.350 1.00 91.12 103 GLN A N 1
ATOM 802 C CA . GLN A 1 103 ? 5.519 -3.381 0.804 1.00 91.12 103 GLN A CA 1
ATOM 803 C C . GLN A 1 103 ? 5.740 -3.745 2.274 1.00 91.12 103 GLN A C 1
ATOM 805 O O . GLN A 1 103 ? 4.796 -4.064 2.992 1.00 91.12 103 GLN A O 1
ATOM 810 N N . ARG A 1 104 ? 6.982 -3.628 2.763 1.00 89.88 104 ARG A N 1
ATOM 811 C CA . ARG A 1 104 ? 7.320 -3.914 4.168 1.00 89.88 104 ARG A CA 1
ATOM 812 C C . ARG A 1 104 ? 6.619 -2.970 5.146 1.00 89.88 104 ARG A C 1
ATOM 814 O O . ARG A 1 104 ? 6.486 -3.292 6.322 1.00 89.88 104 ARG A O 1
ATOM 821 N N . LYS A 1 105 ? 6.147 -1.816 4.666 1.00 92.56 105 LYS A N 1
ATOM 822 C CA . LYS A 1 105 ? 5.490 -0.800 5.491 1.00 92.56 105 LYS A CA 1
ATOM 823 C C . LYS A 1 105 ? 4.068 -1.153 5.901 1.00 92.56 105 LYS A C 1
ATOM 825 O O . LYS A 1 105 ? 3.549 -0.490 6.790 1.00 92.56 105 LYS A O 1
ATOM 830 N N . VAL A 1 106 ? 3.454 -2.192 5.330 1.00 94.69 106 VAL A N 1
ATOM 831 C CA . VAL A 1 106 ? 2.117 -2.651 5.754 1.00 94.69 106 VAL A CA 1
ATOM 832 C C . VAL A 1 106 ? 2.076 -2.938 7.255 1.00 94.69 106 VAL A C 1
ATOM 834 O O . VAL A 1 106 ? 1.135 -2.526 7.926 1.00 94.69 106 VAL A O 1
ATOM 837 N N . ALA A 1 107 ? 3.143 -3.520 7.809 1.00 95.69 107 ALA A N 1
ATOM 838 C CA . ALA A 1 107 ? 3.250 -3.789 9.242 1.00 95.69 107 ALA A CA 1
ATOM 839 C C . ALA A 1 107 ? 3.147 -2.519 10.114 1.00 95.69 107 ALA A C 1
ATOM 841 O O . ALA A 1 107 ? 2.732 -2.600 11.265 1.00 95.69 107 ALA A O 1
ATOM 842 N N . ALA A 1 108 ? 3.454 -1.333 9.574 1.00 95.25 108 ALA A N 1
ATOM 843 C CA . ALA A 1 108 ? 3.316 -0.065 10.293 1.00 95.25 108 ALA A CA 1
ATOM 844 C C . ALA A 1 108 ? 1.849 0.351 10.528 1.00 95.25 108 ALA A C 1
ATOM 846 O O . ALA A 1 108 ? 1.591 1.282 11.292 1.00 95.25 108 ALA A O 1
ATOM 847 N N . MET A 1 109 ? 0.884 -0.323 9.889 1.00 96.19 109 MET A N 1
ATOM 848 C CA . MET A 1 109 ? -0.539 -0.167 10.205 1.00 96.19 109 MET A CA 1
ATOM 849 C C . MET A 1 109 ? -0.911 -0.789 11.554 1.00 96.19 109 MET A C 1
ATOM 851 O O . MET A 1 109 ? -1.916 -0.391 12.134 1.00 96.19 109 MET A O 1
ATOM 855 N N . ILE A 1 110 ? -0.128 -1.741 12.068 1.00 98.00 110 ILE A N 1
ATOM 856 C CA . ILE A 1 110 ? -0.397 -2.375 13.362 1.00 98.00 110 ILE A CA 1
ATOM 857 C C . ILE A 1 110 ? -0.297 -1.320 14.472 1.00 98.00 110 ILE A C 1
ATOM 859 O O . ILE A 1 110 ? 0.614 -0.494 14.497 1.00 98.00 110 ILE A O 1
ATOM 863 N N . GLY A 1 111 ? -1.275 -1.327 15.375 1.00 98.00 111 GLY A N 1
ATOM 864 C CA . GLY A 1 111 ? -1.440 -0.349 16.448 1.00 98.00 111 GLY A CA 1
ATOM 865 C C . GLY A 1 111 ? -2.142 0.943 16.024 1.00 98.00 111 GLY A C 1
ATOM 866 O O . GLY A 1 111 ? -2.451 1.767 16.883 1.00 98.00 111 GLY A O 1
ATOM 867 N N . GLN A 1 112 ? -2.433 1.145 14.734 1.00 97.81 112 GLN A N 1
ATOM 868 C CA . GLN A 1 112 ? -3.183 2.323 14.303 1.00 97.81 112 GLN A CA 1
ATOM 869 C C . GLN A 1 112 ? -4.655 2.210 14.734 1.00 97.81 112 GLN A C 1
ATOM 871 O O . GLN A 1 112 ? -5.279 1.170 14.500 1.00 97.81 112 GLN A O 1
ATOM 876 N N . PRO A 1 113 ? -5.250 3.275 15.301 1.00 97.75 113 PRO A N 1
ATOM 877 C CA . PRO A 1 113 ? -6.685 3.309 15.562 1.00 97.75 113 PRO A CA 1
ATOM 878 C C . PRO A 1 113 ? -7.493 3.220 14.260 1.00 97.75 113 PRO A C 1
ATOM 880 O O . PRO A 1 113 ? -7.135 3.837 13.253 1.00 97.75 113 PRO A O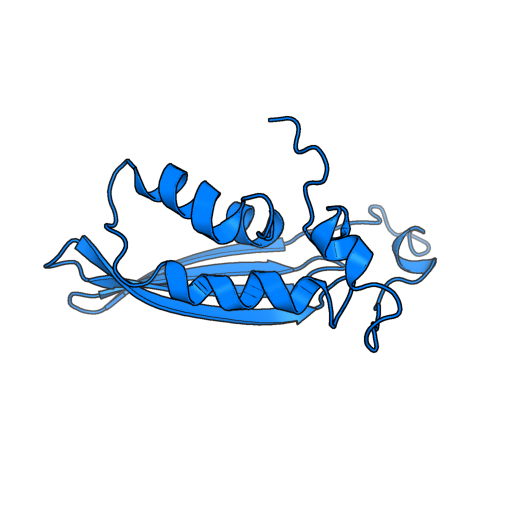 1
ATOM 883 N N . ALA A 1 114 ? -8.609 2.500 14.278 1.00 95.75 114 ALA A N 1
ATOM 884 C CA . ALA A 1 114 ? -9.573 2.415 13.187 1.00 95.75 114 ALA A CA 1
ATOM 885 C C . ALA A 1 114 ? -10.643 3.515 13.322 1.00 95.75 114 ALA A C 1
ATOM 887 O O . ALA A 1 114 ? -11.824 3.247 13.522 1.00 95.75 114 ALA A O 1
ATOM 888 N N . ASP A 1 115 ? -10.203 4.773 13.245 1.00 95.62 115 ASP A N 1
ATOM 889 C CA . ASP A 1 115 ? -11.040 5.968 13.410 1.00 95.62 115 ASP A CA 1
ATOM 890 C C . ASP A 1 115 ? -11.127 6.806 12.116 1.00 95.62 115 ASP A C 1
ATOM 892 O O . ASP A 1 115 ? -10.545 6.474 11.080 1.00 95.62 115 ASP A O 1
ATOM 896 N N . ALA A 1 116 ? -11.820 7.947 12.180 1.00 94.75 116 ALA A N 1
ATOM 897 C CA . ALA A 1 116 ? -11.977 8.870 11.051 1.00 94.75 116 ALA A CA 1
ATOM 898 C C . ALA A 1 116 ? -10.647 9.415 10.482 1.00 94.75 116 ALA A C 1
ATOM 900 O O . ALA A 1 116 ? -10.594 9.870 9.339 1.00 94.75 116 ALA A O 1
ATOM 901 N N . SER A 1 117 ? -9.562 9.368 11.256 1.00 95.56 117 SER A N 1
ATOM 902 C CA . SER A 1 117 ? -8.224 9.804 10.852 1.00 95.56 117 SER A CA 1
ATOM 903 C C . SER A 1 117 ? -7.359 8.671 10.288 1.00 95.56 117 SER A C 1
ATOM 905 O O . SER A 1 117 ? -6.255 8.953 9.808 1.00 95.56 117 SER A O 1
ATOM 907 N N . LEU A 1 118 ? -7.840 7.418 10.274 1.00 94.00 118 LEU A N 1
ATOM 908 C CA . LEU A 1 118 ? -7.096 6.268 9.746 1.00 94.00 118 LEU A CA 1
ATOM 909 C C . LEU A 1 118 ? -6.606 6.534 8.324 1.00 94.00 118 LEU A C 1
ATOM 911 O O . LEU A 1 118 ? -5.420 6.386 8.058 1.00 94.00 118 LEU A O 1
ATOM 915 N N . ARG A 1 119 ? -7.473 7.041 7.440 1.00 92.38 119 ARG A N 1
ATOM 916 C CA . ARG A 1 119 ? -7.114 7.368 6.051 1.00 92.38 119 ARG A CA 1
ATOM 917 C C . ARG A 1 119 ? -5.876 8.264 5.952 1.00 92.38 119 ARG A C 1
ATOM 919 O O . ARG A 1 119 ? -4.990 7.999 5.144 1.00 92.38 119 ARG A O 1
ATOM 926 N N . LYS A 1 120 ? -5.803 9.312 6.777 1.00 92.25 120 LYS A N 1
ATOM 927 C CA . LYS A 1 120 ? -4.672 10.251 6.790 1.00 92.25 120 LYS A CA 1
ATOM 928 C C . LYS A 1 120 ? -3.396 9.569 7.285 1.00 92.25 120 LYS A C 1
ATOM 930 O O . LYS A 1 120 ? -2.334 9.776 6.707 1.00 92.25 120 LYS A O 1
ATOM 935 N N . ARG A 1 121 ? -3.493 8.734 8.325 1.00 94.06 121 ARG A N 1
ATOM 936 C CA . ARG A 1 121 ? -2.345 7.967 8.834 1.00 94.06 121 ARG A CA 1
ATOM 937 C C . ARG A 1 121 ? -1.862 6.955 7.798 1.00 94.06 121 ARG A C 1
ATOM 939 O O . ARG A 1 121 ? -0.672 6.922 7.504 1.00 94.06 121 ARG A O 1
ATOM 946 N N . THR A 1 122 ? -2.769 6.222 7.158 1.00 92.50 122 THR A N 1
ATOM 947 C CA . THR A 1 122 ? -2.430 5.273 6.092 1.00 92.50 122 THR A CA 1
ATOM 948 C C . THR A 1 122 ? -1.817 5.966 4.878 1.00 92.50 122 THR A C 1
ATOM 950 O O . THR A 1 122 ? -0.875 5.436 4.294 1.00 92.50 122 THR A O 1
ATOM 953 N N . GLN A 1 123 ? -2.263 7.179 4.534 1.00 91.25 123 GLN A N 1
ATOM 954 C CA . GLN A 1 123 ? -1.609 7.982 3.503 1.00 91.25 123 GLN A CA 1
ATOM 955 C C . GLN A 1 123 ? -0.139 8.234 3.849 1.00 91.25 123 GLN A C 1
ATOM 957 O O . GLN A 1 123 ? 0.715 8.014 3.002 1.00 91.25 123 GLN A O 1
ATOM 962 N N . THR A 1 124 ? 0.183 8.639 5.077 1.00 90.69 124 THR A N 1
ATOM 963 C CA . THR A 1 124 ? 1.581 8.842 5.489 1.00 90.69 124 THR A CA 1
ATOM 964 C C . THR A 1 124 ? 2.373 7.534 5.497 1.00 90.69 124 THR A C 1
ATOM 966 O O . THR A 1 124 ? 3.491 7.485 4.985 1.00 90.69 124 THR A O 1
ATOM 969 N N . LEU A 1 125 ? 1.797 6.467 6.056 1.00 92.31 125 LEU A N 1
ATOM 970 C CA . LEU A 1 125 ? 2.481 5.186 6.245 1.00 92.31 125 LEU A CA 1
ATOM 971 C C . LEU A 1 125 ? 2.741 4.460 4.921 1.00 92.31 125 LEU A C 1
ATOM 973 O O . LEU A 1 125 ? 3.846 3.970 4.693 1.00 92.31 125 LEU A O 1
ATOM 977 N N . LEU A 1 126 ? 1.732 4.401 4.050 1.00 91.62 126 LEU A N 1
ATOM 978 C CA . LEU A 1 126 ? 1.747 3.579 2.840 1.00 91.62 126 LEU A CA 1
ATOM 979 C C . LEU A 1 126 ? 1.759 4.383 1.549 1.00 91.62 126 LEU A C 1
ATOM 981 O O . LEU A 1 126 ? 2.252 3.874 0.552 1.00 91.62 126 LEU A O 1
ATOM 985 N N . GLY A 1 127 ? 1.222 5.601 1.538 1.00 88.44 127 GLY A N 1
ATOM 986 C CA . GLY A 1 127 ? 1.125 6.449 0.343 1.00 88.44 127 GLY A CA 1
ATOM 987 C C . GLY A 1 127 ? 2.133 7.600 0.288 1.00 88.44 127 GLY A C 1
ATOM 988 O O . GLY A 1 127 ? 2.126 8.346 -0.687 1.00 88.44 127 GLY A O 1
ATOM 989 N N . GLY A 1 128 ? 2.955 7.774 1.327 1.00 85.44 128 GLY A N 1
ATOM 990 C CA . GLY A 1 128 ? 3.918 8.868 1.436 1.00 85.44 128 GLY A CA 1
ATOM 991 C C . GLY A 1 128 ? 5.101 8.722 0.477 1.00 85.44 128 GLY A C 1
ATOM 992 O O . GLY A 1 128 ? 5.148 7.813 -0.345 1.00 85.44 128 GLY A O 1
ATOM 993 N N . GLU A 1 129 ? 6.101 9.589 0.624 1.00 84.50 129 GLU A N 1
ATOM 994 C CA . GLU A 1 129 ? 7.280 9.654 -0.259 1.00 84.50 129 GLU A CA 1
ATOM 995 C C . GLU A 1 129 ? 8.003 8.307 -0.432 1.00 84.50 129 GLU A C 1
ATOM 997 O O . GLU A 1 129 ? 8.427 7.936 -1.526 1.00 84.50 129 GLU A O 1
ATOM 1002 N N . ALA A 1 130 ? 8.092 7.537 0.651 1.00 87.12 130 ALA A N 1
ATOM 1003 C CA . ALA A 1 130 ? 8.688 6.206 0.657 1.00 87.12 130 ALA A CA 1
ATOM 1004 C C . ALA A 1 130 ? 7.631 5.080 0.612 1.00 87.12 130 ALA A C 1
ATOM 1006 O O . ALA A 1 130 ? 7.868 3.991 1.133 1.00 87.12 130 ALA A O 1
ATOM 1007 N N . GLY A 1 131 ? 6.431 5.369 0.110 1.00 90.00 131 GLY A N 1
ATOM 1008 C CA . GLY A 1 131 ? 5.266 4.488 0.079 1.00 90.00 131 GLY A CA 1
ATOM 1009 C C . GLY A 1 131 ? 4.889 4.016 -1.330 1.00 90.00 131 GLY A C 1
ATOM 1010 O O . GLY A 1 131 ? 5.434 4.454 -2.338 1.00 90.00 131 GLY A O 1
ATOM 1011 N N . CYS A 1 132 ? 3.936 3.093 -1.413 1.00 91.06 132 CYS A N 1
ATOM 1012 C CA . CYS A 1 132 ? 3.356 2.609 -2.658 1.00 91.06 132 CYS A CA 1
ATOM 1013 C C . CYS A 1 132 ? 1.933 3.161 -2.824 1.00 91.06 132 CYS A C 1
ATOM 1015 O O . CYS A 1 132 ? 1.019 2.728 -2.123 1.00 91.06 132 CYS A O 1
ATOM 1017 N N . ALA A 1 133 ? 1.701 4.045 -3.804 1.00 88.94 133 ALA A N 1
ATOM 1018 C CA . ALA A 1 133 ? 0.350 4.569 -4.035 1.00 88.94 133 ALA A CA 1
ATOM 1019 C C . ALA A 1 133 ? -0.676 3.484 -4.373 1.00 88.94 133 ALA A C 1
ATOM 1021 O O . ALA A 1 133 ? -1.838 3.646 -4.033 1.00 88.94 133 ALA A O 1
ATOM 1022 N N . GLN A 1 134 ? -0.270 2.381 -5.010 1.00 90.12 134 GLN A N 1
ATOM 1023 C CA . GLN A 1 134 ? -1.189 1.282 -5.328 1.00 90.12 134 GLN A CA 1
ATOM 1024 C C . GLN A 1 134 ? -1.642 0.524 -4.076 1.00 90.12 134 GLN A C 1
ATOM 1026 O O . GLN A 1 134 ? -2.786 0.092 -3.993 1.00 90.12 134 GLN A O 1
ATOM 1031 N N . LEU A 1 135 ? -0.746 0.389 -3.098 1.00 90.31 135 LEU A N 1
ATOM 1032 C CA . LEU A 1 135 ? -1.053 -0.206 -1.806 1.00 90.31 135 LEU A CA 1
ATOM 1033 C C . LEU A 1 135 ? -1.930 0.737 -0.968 1.00 90.31 135 LEU A C 1
ATOM 1035 O O . LEU A 1 135 ? -2.910 0.298 -0.378 1.00 90.31 135 LEU A O 1
ATOM 1039 N N . TYR A 1 136 ? -1.645 2.042 -0.979 1.00 91.38 136 TYR A N 1
ATOM 1040 C CA . TYR A 1 136 ? -2.517 3.045 -0.359 1.00 91.38 136 TYR A CA 1
ATOM 1041 C C . TYR A 1 136 ? -3.921 3.064 -0.992 1.00 91.38 136 TYR A C 1
ATOM 1043 O O . TYR A 1 136 ? -4.917 3.032 -0.277 1.00 91.38 136 TYR A O 1
ATOM 1051 N N . ASP A 1 137 ? -4.016 3.018 -2.321 1.00 89.62 137 ASP A N 1
ATOM 1052 C CA . ASP A 1 137 ? -5.266 2.929 -3.097 1.00 89.62 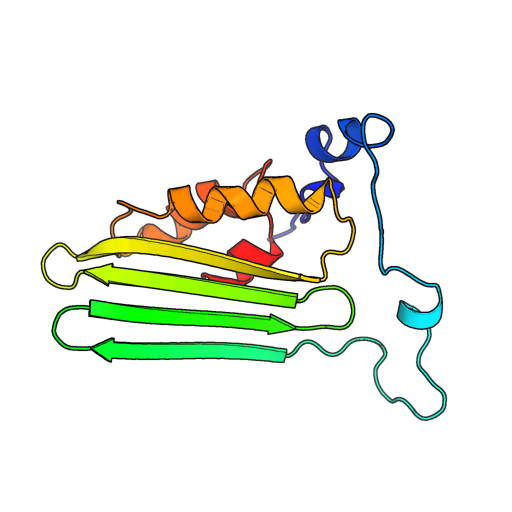137 ASP A CA 1
ATOM 1053 C C . ASP A 1 137 ? -6.074 1.635 -2.837 1.00 89.62 137 ASP A C 1
ATOM 1055 O O . ASP A 1 137 ? -7.231 1.526 -3.247 1.00 89.62 137 ASP A O 1
ATOM 1059 N N . LEU A 1 138 ? -5.487 0.640 -2.162 1.00 90.38 138 LEU A N 1
ATOM 1060 C CA . LEU A 1 138 ? -6.200 -0.545 -1.676 1.00 90.38 138 LEU A CA 1
ATOM 1061 C C . LEU A 1 138 ? -6.777 -0.391 -0.265 1.00 90.38 138 LEU A C 1
ATOM 1063 O O . LEU A 1 138 ? -7.635 -1.182 0.111 1.00 90.38 138 LEU A O 1
ATOM 1067 N N . THR A 1 139 ? -6.318 0.598 0.499 1.00 86.69 139 THR A N 1
ATOM 1068 C CA . THR A 1 139 ? -6.706 0.812 1.906 1.00 86.69 139 THR A CA 1
ATOM 1069 C C . THR A 1 139 ? -7.782 1.873 2.124 1.00 86.69 139 THR A C 1
ATOM 1071 O O . THR A 1 139 ? -8.205 2.069 3.264 1.00 86.69 139 THR A O 1
ATOM 1074 N N . VAL A 1 140 ? -8.183 2.592 1.071 1.00 70.44 140 VAL A N 1
ATOM 1075 C CA . VAL A 1 140 ? -9.085 3.757 1.139 1.00 70.44 140 VAL A CA 1
ATOM 1076 C C . VAL A 1 140 ? -10.358 3.588 0.332 1.00 70.44 140 VAL A C 1
ATOM 1078 O O . VAL A 1 140 ? -10.346 2.824 -0.659 1.00 70.44 140 VAL A O 1
#